Protein AF-A0A9D4K6M1-F1 (afdb_monomer_lite)

Sequence (79 aa):
MLHLKLNATLLCCTGPTCILIRPDGETVEAFAFGAETRYSELSENNEHKKWYYFRRFKMAIWKKVIRQRNLSRYGCGSL

Secondary structure (DSSP, 8-state):
-----SSHHHHHSS--SEEEE-TTSS-EEEEHHHHHHHHHHHHHTT-GGGSEEEESHHHHHHHHHHHHHHHTTSSSS--

Structure (mmCIF, N/CA/C/O backbone):
data_AF-A0A9D4K6M1-F1
#
_entry.id   AF-A0A9D4K6M1-F1
#
loop_
_atom_site.group_PDB
_atom_site.id
_atom_site.type_symbol
_atom_site.label_atom_id
_atom_site.label_alt_id
_atom_site.label_comp_id
_atom_site.label_asym_id
_atom_site.label_entity_id
_atom_site.label_seq_id
_atom_site.pdbx_PDB_ins_code
_atom_site.Cartn_x
_atom_site.Cartn_y
_atom_site.Cartn_z
_atom_site.occupancy
_atom_site.B_iso_or_equiv
_atom_site.auth_seq_id
_atom_site.auth_comp_id
_atom_site.auth_asym_id
_atom_site.auth_atom_id
_atom_site.pdbx_PDB_model_num
ATOM 1 N N . MET A 1 1 ? 35.138 -1.463 23.219 1.00 41.38 1 MET A N 1
ATOM 2 C CA . MET A 1 1 ? 33.670 -1.357 23.079 1.00 41.38 1 MET A CA 1
ATOM 3 C C . MET A 1 1 ? 33.345 -0.331 21.993 1.00 41.38 1 MET A C 1
ATOM 5 O O . MET A 1 1 ? 32.950 0.782 22.291 1.00 41.38 1 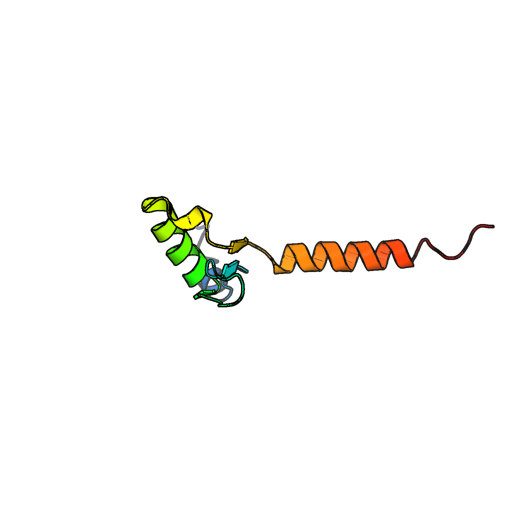MET A O 1
ATOM 9 N N . LEU A 1 2 ? 33.603 -0.671 20.729 1.00 42.16 2 LEU A N 1
ATOM 10 C CA . LEU A 1 2 ? 33.290 0.169 19.567 1.00 42.16 2 LEU A CA 1
ATOM 11 C C . LEU A 1 2 ? 32.645 -0.749 18.527 1.00 42.16 2 LEU A C 1
ATOM 13 O O . LEU A 1 2 ? 33.291 -1.228 17.605 1.00 42.16 2 LEU A O 1
ATOM 17 N N . HIS A 1 3 ? 31.376 -1.068 18.755 1.00 48.94 3 HIS A N 1
ATOM 18 C CA . HIS A 1 3 ? 30.513 -1.752 17.800 1.00 48.94 3 HIS A CA 1
ATOM 19 C C . HIS A 1 3 ? 29.297 -0.852 17.560 1.00 48.94 3 HIS A C 1
ATOM 21 O O . HIS A 1 3 ? 28.826 -0.210 18.493 1.00 48.94 3 HIS A O 1
ATOM 27 N N . LEU A 1 4 ? 28.806 -0.842 16.318 1.00 50.25 4 LEU A N 1
ATOM 28 C CA . LEU A 1 4 ? 27.760 0.028 15.752 1.00 50.25 4 LEU A CA 1
ATOM 29 C C . LEU A 1 4 ? 28.214 1.415 15.260 1.00 50.25 4 LEU A C 1
ATOM 31 O O . LEU A 1 4 ? 27.662 2.451 15.615 1.00 50.25 4 LEU A O 1
ATOM 35 N N . LYS A 1 5 ? 29.153 1.425 14.311 1.00 48.53 5 LYS A N 1
ATOM 36 C CA . LYS A 1 5 ? 29.168 2.438 13.241 1.00 48.53 5 LYS A CA 1
ATOM 37 C C . LYS A 1 5 ? 29.100 1.749 11.886 1.00 48.53 5 LYS A C 1
ATOM 39 O O . LYS A 1 5 ? 30.042 1.767 11.109 1.00 48.53 5 LYS A O 1
ATOM 44 N N . LEU A 1 6 ? 27.984 1.087 11.625 1.00 54.56 6 LEU A N 1
ATOM 45 C CA . LEU A 1 6 ? 27.629 0.655 10.285 1.00 54.56 6 LEU A CA 1
ATOM 46 C C . LEU A 1 6 ? 26.095 0.628 10.227 1.00 54.56 6 LEU A C 1
ATOM 48 O O . LEU A 1 6 ? 25.465 0.171 11.179 1.00 54.56 6 LEU A O 1
ATOM 52 N N . ASN A 1 7 ? 25.519 1.100 9.115 1.00 49.94 7 ASN A N 1
ATOM 53 C CA . ASN A 1 7 ? 24.218 0.680 8.555 1.00 49.94 7 ASN A CA 1
ATOM 54 C C . ASN A 1 7 ? 23.038 1.673 8.535 1.00 49.94 7 ASN A C 1
ATOM 56 O O . ASN A 1 7 ? 22.057 1.340 7.887 1.00 49.94 7 ASN A O 1
ATOM 60 N N . ALA A 1 8 ? 23.065 2.870 9.133 1.00 54.53 8 ALA A N 1
ATOM 61 C CA . ALA A 1 8 ? 21.898 3.772 9.006 1.00 54.53 8 ALA A CA 1
ATOM 62 C C . ALA A 1 8 ? 21.749 4.351 7.579 1.00 54.53 8 ALA A C 1
ATOM 64 O O . ALA A 1 8 ? 20.658 4.373 7.013 1.00 54.53 8 ALA A O 1
ATOM 65 N N . THR A 1 9 ? 22.864 4.745 6.956 1.00 49.41 9 THR A N 1
ATOM 66 C CA . THR A 1 9 ? 22.868 5.362 5.619 1.00 49.41 9 THR A CA 1
ATOM 67 C C . THR A 1 9 ? 22.502 4.367 4.513 1.00 49.41 9 THR A C 1
ATOM 69 O O . THR A 1 9 ? 21.658 4.674 3.682 1.00 49.41 9 THR A O 1
ATOM 72 N N . LEU A 1 10 ? 23.042 3.140 4.539 1.00 52.19 10 LEU A N 1
ATOM 73 C CA . LEU A 1 10 ? 22.695 2.092 3.560 1.00 52.19 10 LEU A CA 1
ATOM 74 C C . LEU A 1 10 ? 21.246 1.586 3.712 1.00 52.19 10 LEU A C 1
ATOM 76 O O . LEU A 1 10 ? 20.621 1.197 2.724 1.00 52.19 10 LEU A O 1
ATOM 80 N N . LEU A 1 11 ? 20.697 1.627 4.932 1.00 54.53 11 LEU A N 1
ATOM 81 C CA . LEU A 1 11 ? 19.299 1.292 5.209 1.00 54.53 11 LEU A CA 1
ATOM 82 C C . LEU A 1 11 ? 18.336 2.371 4.679 1.00 54.53 11 LEU A C 1
ATOM 84 O O . LEU A 1 11 ? 17.288 2.033 4.143 1.00 54.53 11 LEU A O 1
ATOM 88 N N . CYS A 1 12 ? 18.699 3.656 4.754 1.00 53.31 12 CYS A N 1
ATOM 89 C CA . CYS A 1 12 ? 17.921 4.747 4.151 1.00 53.31 12 CYS A CA 1
ATOM 90 C C . CYS A 1 12 ? 17.958 4.708 2.610 1.00 53.31 12 CYS A C 1
ATOM 92 O O . CYS A 1 12 ? 16.930 4.890 1.959 1.00 53.31 12 CYS A O 1
ATOM 94 N N . CYS A 1 13 ? 19.114 4.386 2.012 1.00 59.84 13 CYS A N 1
ATOM 95 C CA . CYS A 1 13 ? 19.261 4.271 0.553 1.00 59.84 13 CYS A CA 1
ATOM 96 C C . CYS A 1 13 ? 18.405 3.152 -0.068 1.00 59.84 13 CYS A C 1
ATOM 98 O O . CYS A 1 13 ? 18.179 3.149 -1.277 1.00 59.84 13 CYS A O 1
ATOM 100 N N . THR A 1 14 ? 17.920 2.203 0.736 1.00 70.00 14 THR A N 1
ATOM 101 C CA . THR A 1 14 ? 17.015 1.138 0.294 1.00 70.00 14 THR A CA 1
ATOM 102 C C . THR A 1 14 ? 15.718 1.200 1.094 1.00 70.00 14 THR A C 1
ATOM 104 O O . THR A 1 14 ? 15.531 0.510 2.090 1.00 70.00 14 THR A O 1
ATOM 107 N N . GLY A 1 15 ? 14.796 2.059 0.653 1.00 72.94 15 GLY A N 1
ATOM 108 C CA . GLY A 1 15 ? 13.502 2.208 1.313 1.00 72.94 15 GLY A CA 1
ATOM 109 C C . GLY A 1 15 ? 12.695 0.903 1.386 1.00 72.94 15 GLY A C 1
ATOM 110 O O . GLY A 1 15 ? 12.899 -0.022 0.585 1.00 72.94 15 GLY A O 1
ATOM 111 N N . PRO A 1 16 ? 11.758 0.801 2.345 1.00 85.25 16 PRO A N 1
ATOM 112 C CA . PRO A 1 1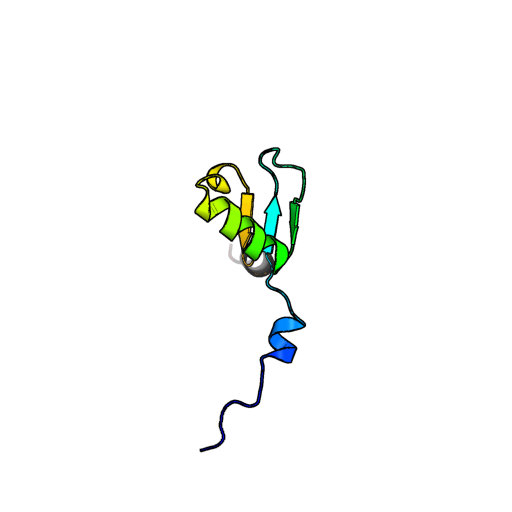6 ? 10.921 -0.375 2.499 1.00 85.25 16 PRO A CA 1
ATOM 113 C C . PRO A 1 16 ? 10.131 -0.639 1.215 1.00 85.25 16 PRO A C 1
ATOM 115 O O . PRO A 1 16 ? 9.753 0.260 0.468 1.00 85.25 16 PRO A O 1
ATOM 118 N N . THR A 1 17 ? 9.862 -1.914 0.942 1.00 89.44 17 THR A N 1
ATOM 119 C CA . THR A 1 17 ? 9.040 -2.307 -0.211 1.00 89.44 17 THR A CA 1
ATOM 120 C C . THR A 1 17 ? 7.576 -2.287 0.185 1.00 89.44 17 THR A C 1
ATOM 122 O O . THR A 1 17 ? 6.949 -3.332 0.369 1.00 89.44 17 THR A O 1
ATOM 125 N N . CYS A 1 18 ? 7.053 -1.084 0.376 1.00 92.94 18 CYS A N 1
ATOM 126 C CA . CYS A 1 18 ? 5.654 -0.836 0.682 1.00 92.94 18 CYS A CA 1
ATOM 127 C C . CYS A 1 18 ? 5.014 0.127 -0.316 1.00 92.94 18 CYS A C 1
ATOM 129 O O . CYS A 1 18 ? 5.690 0.918 -0.977 1.00 92.94 18 CYS A O 1
ATOM 131 N N . ILE A 1 19 ? 3.702 -0.008 -0.441 1.00 95.25 19 ILE A N 1
ATOM 132 C CA . ILE A 1 19 ? 2.838 0.803 -1.289 1.00 95.25 19 ILE A CA 1
ATOM 133 C C . ILE A 1 19 ? 1.512 0.993 -0.556 1.00 95.25 19 ILE A C 1
ATOM 135 O O . ILE A 1 19 ? 1.017 0.065 0.094 1.00 95.25 19 ILE A O 1
ATOM 139 N N . LEU A 1 20 ? 0.974 2.203 -0.643 1.00 97.06 20 LEU A N 1
ATOM 140 C CA . LEU A 1 20 ? -0.326 2.573 -0.111 1.00 97.06 20 LEU A CA 1
ATOM 141 C C . LEU A 1 20 ? -1.227 2.976 -1.277 1.00 97.06 20 LEU A C 1
ATOM 143 O O . LEU A 1 20 ? -0.882 3.872 -2.048 1.00 97.06 20 LEU A O 1
ATOM 147 N N . ILE A 1 21 ? -2.369 2.311 -1.399 1.00 97.56 21 ILE A N 1
ATOM 148 C CA . ILE A 1 21 ? -3.385 2.585 -2.416 1.00 97.56 21 ILE A CA 1
ATOM 149 C C . ILE A 1 21 ? -4.607 3.163 -1.712 1.00 97.56 21 ILE A C 1
ATOM 151 O O . ILE A 1 21 ? -4.986 2.711 -0.622 1.00 97.56 21 ILE A O 1
ATOM 155 N N . ARG A 1 22 ? -5.196 4.177 -2.339 1.00 97.50 22 ARG A N 1
ATOM 156 C CA . ARG A 1 22 ? -6.422 4.825 -1.887 1.00 97.50 22 ARG A CA 1
ATOM 157 C C . ARG A 1 22 ? -7.593 3.833 -1.824 1.00 97.50 22 ARG A C 1
ATOM 159 O O . ARG A 1 22 ? -7.529 2.746 -2.402 1.00 97.50 22 ARG A O 1
ATOM 166 N N . PRO A 1 23 ? -8.688 4.202 -1.138 1.00 97.00 23 PRO A N 1
ATOM 167 C CA . PRO A 1 23 ? -9.875 3.353 -1.046 1.00 97.00 23 PRO A CA 1
ATOM 168 C C . PRO A 1 23 ? -10.545 3.006 -2.380 1.00 97.00 23 PRO A C 1
ATOM 170 O O . PRO A 1 23 ? -11.304 2.043 -2.434 1.00 97.00 23 PRO A O 1
ATOM 173 N N . ASP A 1 24 ? -10.268 3.764 -3.444 1.00 96.44 24 ASP A N 1
ATOM 174 C CA . ASP A 1 24 ? -10.728 3.462 -4.805 1.00 96.44 24 ASP A CA 1
ATOM 175 C C . ASP A 1 24 ? -10.073 2.197 -5.391 1.00 96.44 24 ASP A C 1
ATOM 177 O O . ASP A 1 24 ? -10.578 1.641 -6.359 1.00 96.44 24 ASP A O 1
ATOM 181 N N . GLY A 1 25 ? -8.981 1.708 -4.793 1.00 93.06 25 GLY A N 1
ATOM 182 C CA . GLY A 1 25 ? -8.285 0.490 -5.208 1.00 93.06 25 GLY A CA 1
ATOM 183 C C . GLY A 1 25 ? -7.405 0.651 -6.451 1.00 93.06 25 GLY A C 1
ATOM 184 O O . GLY A 1 25 ? -6.699 -0.290 -6.813 1.00 93.06 25 GLY A O 1
ATOM 185 N N . GLU A 1 26 ? -7.393 1.833 -7.065 1.00 93.94 26 GLU A N 1
ATOM 186 C CA . GLU A 1 26 ? -6.681 2.107 -8.317 1.00 93.94 26 GLU A CA 1
ATOM 187 C C . GLU A 1 26 ? -5.587 3.160 -8.132 1.00 93.94 26 GLU A C 1
ATOM 189 O O . GLU A 1 26 ? -4.497 3.040 -8.698 1.00 93.94 26 GLU A O 1
ATOM 194 N N . THR A 1 27 ? -5.835 4.174 -7.298 1.00 96.88 27 THR A N 1
ATOM 195 C CA . THR A 1 27 ? -4.916 5.300 -7.160 1.00 96.88 27 THR A CA 1
ATOM 196 C C . THR A 1 27 ? -3.857 5.015 -6.108 1.00 96.88 27 THR A C 1
ATOM 198 O O . THR A 1 27 ? -4.144 4.835 -4.921 1.00 96.88 27 THR A O 1
ATOM 201 N N . VAL A 1 28 ? -2.592 5.040 -6.525 1.00 96.19 28 VAL A N 1
ATOM 202 C CA . VAL A 1 28 ? -1.468 4.976 -5.590 1.00 96.19 28 VAL A CA 1
ATOM 203 C C . VAL A 1 28 ? -1.305 6.319 -4.889 1.00 96.19 28 VAL A C 1
ATOM 205 O O . VAL A 1 28 ? -1.125 7.347 -5.534 1.00 96.19 28 VAL A O 1
ATOM 208 N N . GLU A 1 29 ? -1.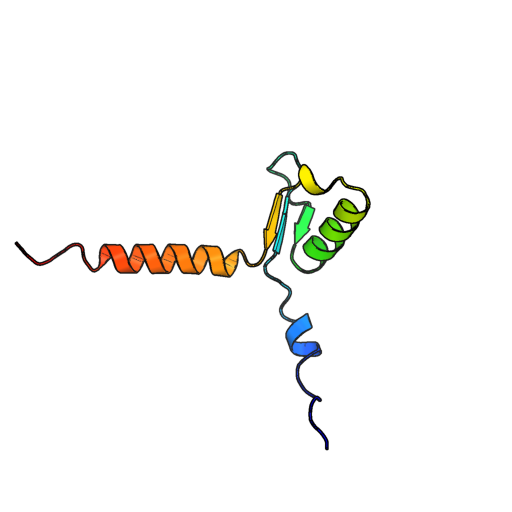325 6.297 -3.561 1.00 97.25 29 GLU A N 1
ATOM 209 C CA . GLU A 1 29 ? -1.089 7.481 -2.733 1.00 97.25 29 GLU A CA 1
ATOM 210 C C . GLU A 1 29 ? 0.396 7.682 -2.453 1.00 97.25 29 GLU A C 1
ATOM 212 O O . GLU A 1 29 ? 0.910 8.791 -2.563 1.00 97.25 29 GLU A O 1
ATOM 217 N N . ALA A 1 30 ? 1.097 6.612 -2.064 1.00 95.88 30 ALA A N 1
ATOM 218 C CA . ALA A 1 30 ? 2.487 6.711 -1.643 1.00 95.88 30 ALA A CA 1
ATOM 219 C C . ALA A 1 30 ? 3.250 5.387 -1.780 1.00 95.88 30 ALA A C 1
ATOM 221 O O . ALA A 1 30 ? 2.675 4.294 -1.789 1.00 95.88 30 ALA A O 1
ATOM 222 N N . PHE A 1 31 ? 4.580 5.499 -1.815 1.00 93.00 31 PHE A N 1
ATOM 223 C CA . PHE A 1 31 ? 5.526 4.384 -1.848 1.00 93.00 31 PHE A CA 1
ATOM 224 C C . PHE A 1 31 ? 6.544 4.477 -0.707 1.00 93.00 31 PHE A C 1
ATOM 226 O O . PHE A 1 31 ? 6.826 5.560 -0.191 1.00 93.00 31 PHE A O 1
ATOM 233 N N . ALA A 1 32 ? 7.146 3.334 -0.366 1.00 91.56 32 ALA A N 1
ATOM 234 C CA . ALA A 1 32 ? 8.249 3.214 0.586 1.00 91.56 32 ALA A CA 1
ATOM 235 C C . ALA A 1 32 ? 7.971 3.950 1.910 1.00 91.56 32 ALA A C 1
ATOM 237 O O . ALA A 1 32 ? 6.889 3.811 2.479 1.00 91.56 32 ALA A O 1
ATOM 238 N N . PHE A 1 33 ? 8.931 4.731 2.409 1.00 91.25 33 PHE A N 1
ATOM 239 C CA . PHE A 1 33 ? 8.777 5.468 3.665 1.00 91.25 33 PHE A CA 1
ATOM 240 C C . PHE A 1 33 ? 7.533 6.364 3.674 1.00 91.25 33 PHE A C 1
ATOM 242 O O . PHE A 1 33 ? 6.843 6.413 4.683 1.00 91.25 33 PHE A O 1
ATOM 249 N N . GLY A 1 34 ? 7.178 6.985 2.542 1.00 94.31 34 GLY A N 1
ATOM 250 C CA . GLY A 1 34 ? 5.959 7.791 2.440 1.00 94.31 34 GLY A CA 1
ATOM 251 C C . GLY A 1 34 ? 4.685 6.977 2.680 1.00 94.31 34 GLY A C 1
ATOM 252 O O . GLY A 1 34 ? 3.761 7.462 3.323 1.00 94.31 34 GLY A O 1
ATOM 253 N N . ALA A 1 35 ? 4.650 5.718 2.229 1.00 95.81 35 ALA A N 1
ATOM 254 C CA . ALA A 1 35 ? 3.531 4.816 2.497 1.00 95.81 35 ALA A CA 1
ATOM 255 C C . ALA A 1 35 ? 3.446 4.422 3.979 1.00 95.81 35 ALA A C 1
ATOM 257 O O . ALA A 1 35 ? 2.348 4.375 4.525 1.00 95.81 35 ALA A O 1
ATOM 258 N N . GLU A 1 36 ? 4.585 4.149 4.629 1.00 94.00 36 GLU A N 1
ATOM 259 C CA . GLU A 1 36 ? 4.629 3.849 6.070 1.00 94.00 36 GLU A CA 1
ATOM 260 C C . GLU A 1 36 ? 4.160 5.048 6.904 1.00 94.00 36 GLU A C 1
ATOM 262 O O . GLU A 1 36 ? 3.274 4.885 7.742 1.00 94.00 36 GLU A O 1
ATOM 267 N N . THR A 1 37 ? 4.683 6.245 6.626 1.00 95.25 37 THR A N 1
ATOM 268 C CA . THR A 1 37 ? 4.289 7.478 7.319 1.00 95.25 37 THR A CA 1
ATOM 269 C C . THR A 1 37 ? 2.803 7.764 7.132 1.00 95.25 37 THR A C 1
ATOM 271 O O . THR A 1 37 ? 2.074 7.886 8.114 1.00 95.25 37 THR A O 1
ATOM 274 N N . ARG A 1 38 ? 2.317 7.776 5.883 1.00 96.94 38 ARG A N 1
ATOM 275 C CA . ARG A 1 38 ? 0.919 8.114 5.593 1.00 96.94 38 ARG A CA 1
ATOM 276 C C . ARG A 1 38 ? -0.061 7.115 6.201 1.00 96.94 38 ARG A C 1
ATOM 278 O O . ARG A 1 38 ? -1.103 7.504 6.717 1.00 96.94 38 ARG A O 1
ATOM 285 N N . TYR A 1 39 ? 0.268 5.824 6.165 1.00 96.50 39 TYR A N 1
ATOM 286 C CA . TYR A 1 39 ? -0.567 4.803 6.790 1.00 96.50 39 TYR A CA 1
ATOM 287 C C . TYR A 1 39 ? -0.582 4.921 8.322 1.00 96.50 39 TYR A C 1
ATOM 289 O O . TYR A 1 39 ? -1.625 4.681 8.929 1.00 96.50 39 TYR A O 1
ATOM 297 N N . SER A 1 40 ? 0.534 5.322 8.948 1.00 96.00 40 SER A N 1
ATOM 298 C CA . SER A 1 40 ? 0.589 5.597 10.392 1.00 96.00 40 SER A CA 1
ATOM 299 C C . SER A 1 40 ? -0.350 6.740 10.779 1.00 96.00 40 SER A C 1
ATOM 301 O O . SER A 1 40 ? -1.187 6.558 11.659 1.00 96.00 40 SER A O 1
ATOM 303 N N . GLU A 1 41 ? -0.303 7.862 10.056 1.00 97.25 41 GLU A N 1
ATOM 304 C CA . GLU A 1 41 ? -1.197 9.014 10.272 1.00 97.25 41 GLU A CA 1
ATOM 305 C C . GLU A 1 41 ? -2.679 8.626 10.127 1.00 97.25 41 GLU A C 1
ATOM 307 O O . GLU A 1 41 ? -3.520 8.950 10.963 1.00 97.25 41 GLU A O 1
ATOM 312 N N . LEU A 1 42 ? -3.017 7.868 9.077 1.00 97.06 42 LEU A N 1
ATOM 313 C CA . LEU A 1 42 ? -4.374 7.349 8.879 1.00 97.06 42 LEU A CA 1
ATOM 314 C C . LEU A 1 42 ? -4.787 6.381 9.998 1.00 97.06 42 LEU A C 1
ATOM 316 O O . LEU A 1 42 ? -5.975 6.242 10.297 1.00 97.06 42 LEU A O 1
ATOM 320 N N . SER A 1 43 ? -3.831 5.674 10.602 1.00 96.62 43 SER A N 1
ATOM 321 C CA . SER A 1 43 ? -4.095 4.757 11.706 1.00 96.62 43 SER A CA 1
ATOM 322 C C . SER A 1 43 ? -4.418 5.493 12.995 1.00 96.62 43 SER A C 1
ATOM 324 O O . SER A 1 43 ? -5.349 5.086 13.691 1.00 96.62 43 SER A O 1
ATOM 326 N N . GLU A 1 44 ? -3.707 6.580 13.279 1.00 96.81 44 GLU A N 1
ATOM 327 C CA . GLU A 1 44 ? -3.962 7.461 14.424 1.00 96.81 44 GLU A CA 1
ATOM 328 C C . GLU A 1 44 ? -5.395 8.013 14.392 1.00 96.81 44 GLU A C 1
ATOM 330 O O . GLU A 1 44 ? -6.073 8.039 15.418 1.00 96.81 44 GLU A O 1
ATOM 335 N N . ASN A 1 45 ? -5.909 8.308 13.194 1.00 95.44 45 ASN A N 1
ATOM 336 C CA . ASN A 1 45 ? -7.277 8.791 12.987 1.00 95.44 45 ASN A CA 1
ATOM 337 C C . ASN A 1 45 ? -8.325 7.676 12.770 1.00 95.44 45 ASN A C 1
ATOM 339 O O . ASN A 1 45 ? -9.483 7.972 12.489 1.00 95.44 45 ASN A O 1
ATOM 343 N N . ASN A 1 46 ? -7.966 6.388 12.885 1.00 95.12 46 ASN A N 1
ATOM 344 C CA . ASN 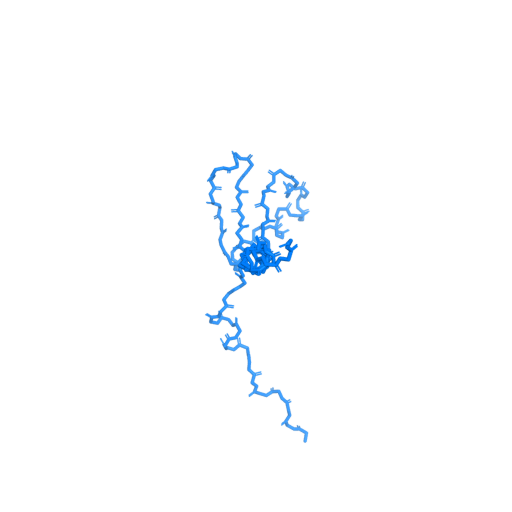A 1 46 ? -8.838 5.235 12.575 1.00 95.12 46 ASN A CA 1
ATOM 345 C C . ASN A 1 46 ? -9.382 5.166 11.124 1.00 95.12 46 ASN A C 1
ATOM 347 O O . ASN A 1 46 ? -10.309 4.405 10.835 1.00 95.12 46 ASN A O 1
ATOM 351 N N . GLU A 1 47 ? -8.776 5.882 10.180 1.00 95.75 47 GLU A N 1
ATOM 352 C CA . GLU A 1 47 ? -9.198 5.950 8.773 1.00 95.75 47 GLU A CA 1
ATOM 353 C C . GLU A 1 47 ? -8.527 4.893 7.885 1.00 95.75 47 GLU A C 1
ATOM 355 O O . GLU A 1 47 ? -9.004 4.595 6.787 1.00 95.75 47 GLU A O 1
ATOM 360 N N . HIS A 1 48 ? -7.450 4.271 8.373 1.00 94.38 48 HIS A N 1
ATOM 361 C CA . HIS A 1 48 ? -6.624 3.312 7.632 1.00 94.38 48 HIS A CA 1
ATOM 362 C C . HIS A 1 48 ? -7.383 2.096 7.072 1.00 94.38 48 HIS A C 1
ATOM 364 O O . HIS A 1 48 ? -6.958 1.511 6.083 1.00 94.38 48 HIS A O 1
ATOM 370 N N . LYS A 1 49 ? -8.516 1.705 7.673 1.00 94.19 49 LYS A N 1
ATOM 371 C CA . LYS A 1 49 ? -9.238 0.461 7.337 1.00 94.19 49 LYS A CA 1
ATOM 372 C C . LYS A 1 49 ? -9.766 0.409 5.903 1.00 94.19 49 LYS A C 1
ATOM 374 O O . LYS A 1 49 ? -10.000 -0.676 5.384 1.00 94.19 49 LYS A O 1
ATOM 379 N N . LYS A 1 50 ? -9.991 1.572 5.286 1.00 95.00 50 LYS A N 1
ATOM 380 C CA . LYS A 1 50 ? -10.477 1.680 3.901 1.00 95.00 50 LYS A CA 1
ATOM 381 C C . LYS A 1 50 ? -9.345 1.658 2.872 1.00 95.00 50 LYS A C 1
ATOM 383 O O . LYS A 1 50 ? -9.622 1.617 1.683 1.00 95.00 50 LYS A O 1
ATOM 388 N N . TRP A 1 51 ? -8.095 1.730 3.318 1.00 97.12 51 TRP A N 1
ATOM 389 C CA . TRP A 1 51 ? -6.923 1.843 2.463 1.00 97.12 51 TRP A CA 1
ATOM 390 C C . TRP A 1 51 ? -6.263 0.485 2.254 1.00 97.12 51 TRP A C 1
ATOM 392 O O . TRP A 1 51 ? -6.265 -0.362 3.149 1.00 97.12 51 TRP A O 1
ATOM 402 N N . TYR A 1 52 ? -5.629 0.293 1.098 1.00 96.56 52 TYR A N 1
ATOM 403 C CA . TYR A 1 52 ? -4.866 -0.923 0.835 1.00 96.56 52 TYR A CA 1
ATOM 404 C C . TYR A 1 52 ? -3.387 -0.662 1.070 1.00 96.56 52 TYR A C 1
ATOM 406 O O . TYR A 1 52 ? -2.712 0.006 0.285 1.00 96.56 52 TYR A O 1
ATOM 414 N N . TYR A 1 53 ? -2.876 -1.217 2.163 1.00 95.88 53 TYR A N 1
ATOM 415 C CA . TYR A 1 53 ? -1.477 -1.102 2.532 1.00 95.88 53 TYR A CA 1
ATOM 416 C C . TYR A 1 53 ? -0.756 -2.435 2.354 1.00 95.88 53 TYR A C 1
ATOM 418 O O . TYR A 1 53 ? -1.020 -3.413 3.056 1.00 95.88 53 TYR A O 1
ATOM 426 N N . PHE A 1 54 ? 0.191 -2.473 1.419 1.00 93.75 54 PHE A N 1
ATOM 427 C CA . PHE A 1 54 ? 1.006 -3.656 1.169 1.00 93.75 54 PHE A CA 1
ATOM 428 C C . PHE A 1 54 ? 2.423 -3.415 1.649 1.00 93.75 54 PHE A C 1
ATOM 430 O O . PHE A 1 54 ? 3.105 -2.509 1.178 1.00 93.75 54 PHE A O 1
ATOM 437 N N . ARG A 1 55 ? 2.905 -4.286 2.536 1.00 92.44 55 ARG A N 1
ATOM 438 C CA . ARG A 1 55 ? 4.264 -4.234 3.075 1.00 92.44 55 ARG A CA 1
ATOM 439 C C . ARG A 1 55 ? 5.076 -5.450 2.649 1.00 92.44 55 ARG A C 1
ATOM 441 O O . ARG A 1 55 ? 4.591 -6.577 2.655 1.00 92.44 55 ARG A O 1
ATOM 448 N N . ARG A 1 56 ? 6.347 -5.220 2.310 1.00 87.50 56 ARG A N 1
ATOM 449 C CA . ARG A 1 56 ? 7.298 -6.233 1.820 1.00 87.50 56 ARG A CA 1
ATOM 450 C C . ARG A 1 56 ? 6.798 -6.979 0.573 1.00 87.50 56 ARG A C 1
ATOM 452 O O . ARG A 1 56 ? 7.067 -8.173 0.412 1.00 87.50 56 ARG A O 1
ATOM 459 N N . PHE A 1 57 ? 6.103 -6.287 -0.336 1.00 83.25 57 PHE A N 1
ATOM 460 C CA . PHE A 1 57 ? 5.432 -6.931 -1.476 1.00 83.25 57 PHE A CA 1
ATOM 461 C C . PHE A 1 57 ? 6.407 -7.645 -2.426 1.00 83.25 57 PHE A C 1
ATOM 463 O O . PHE A 1 57 ? 6.075 -8.709 -2.945 1.00 83.25 57 PHE A O 1
ATOM 470 N N . LYS A 1 58 ? 7.650 -7.155 -2.588 1.00 80.38 58 LYS A N 1
ATOM 471 C CA . LYS A 1 58 ? 8.675 -7.856 -3.388 1.00 80.38 58 LYS A CA 1
ATOM 472 C C . LYS A 1 58 ? 8.923 -9.272 -2.861 1.00 80.38 58 LYS A C 1
ATOM 474 O O . LYS A 1 58 ? 9.000 -10.209 -3.645 1.00 80.38 58 LYS A O 1
ATOM 479 N N . MET A 1 59 ? 8.978 -9.456 -1.542 1.00 79.69 59 MET A N 1
ATOM 480 C CA . MET A 1 59 ? 9.181 -10.781 -0.945 1.00 79.69 59 MET A CA 1
ATOM 481 C C . MET A 1 59 ? 7.968 -11.691 -1.138 1.00 79.69 59 MET A C 1
ATOM 483 O O . MET A 1 59 ? 8.131 -12.889 -1.366 1.00 79.69 59 MET A O 1
ATOM 487 N N . ALA A 1 60 ? 6.756 -11.134 -1.088 1.00 78.75 60 ALA A N 1
ATOM 488 C CA . ALA A 1 60 ? 5.536 -11.883 -1.377 1.00 78.75 60 ALA A CA 1
ATOM 489 C C . ALA A 1 60 ? 5.499 -12.370 -2.840 1.00 78.75 60 ALA A C 1
ATOM 491 O O . ALA A 1 60 ? 5.214 -13.544 -3.088 1.00 78.75 60 ALA A O 1
ATOM 492 N N . ILE A 1 61 ? 5.875 -11.509 -3.795 1.00 77.81 61 ILE A N 1
ATOM 493 C CA . ILE A 1 61 ? 5.969 -11.855 -5.223 1.00 77.81 61 ILE A CA 1
ATOM 494 C C . ILE A 1 61 ? 7.037 -12.931 -5.448 1.00 77.81 61 ILE A C 1
ATOM 496 O O . ILE A 1 61 ? 6.748 -13.961 -6.056 1.00 77.81 61 ILE A O 1
ATOM 500 N N . TRP A 1 62 ? 8.245 -12.752 -4.906 1.00 78.62 62 TRP A N 1
ATOM 501 C CA . TRP A 1 62 ? 9.336 -13.723 -5.045 1.00 78.62 62 TRP A CA 1
ATOM 502 C C . TRP A 1 62 ? 8.963 -15.109 -4.509 1.00 78.62 62 TRP A C 1
ATOM 504 O O . TRP A 1 62 ? 9.191 -16.107 -5.190 1.00 78.62 62 TRP A O 1
ATOM 514 N N . LYS A 1 63 ? 8.318 -15.190 -3.337 1.00 72.25 63 LYS A N 1
ATOM 515 C CA . LYS A 1 63 ? 7.829 -16.465 -2.782 1.00 72.25 63 LYS A CA 1
ATOM 516 C C . LYS A 1 63 ? 6.840 -17.163 -3.719 1.00 72.25 63 LYS A C 1
ATOM 518 O O . LYS A 1 63 ? 6.911 -18.381 -3.872 1.00 72.25 63 LYS A O 1
ATOM 523 N N . LYS A 1 64 ? 5.940 -16.413 -4.363 1.00 73.25 64 LYS A N 1
ATOM 524 C CA . LYS A 1 64 ? 4.973 -16.962 -5.327 1.00 73.25 64 LYS A CA 1
ATOM 525 C C . LYS A 1 64 ? 5.665 -17.463 -6.598 1.00 73.25 64 LYS A C 1
ATOM 527 O O . LYS A 1 64 ? 5.401 -18.586 -7.019 1.00 73.25 64 LYS A O 1
ATOM 532 N N . VAL A 1 65 ? 6.582 -16.676 -7.162 1.00 73.94 65 VAL A N 1
ATOM 533 C CA . VAL A 1 65 ? 7.336 -17.035 -8.377 1.00 73.94 65 VAL A CA 1
ATOM 534 C C . VAL A 1 65 ? 8.221 -18.265 -8.146 1.00 73.94 65 VAL A C 1
ATOM 536 O O . VAL A 1 65 ? 8.220 -19.184 -8.964 1.00 73.94 65 VAL A O 1
ATOM 539 N N . ILE A 1 66 ? 8.931 -18.332 -7.014 1.00 68.75 66 ILE A N 1
ATOM 540 C CA . ILE A 1 66 ? 9.749 -19.501 -6.647 1.00 68.75 66 ILE A CA 1
ATOM 541 C C . ILE A 1 66 ? 8.866 -20.744 -6.480 1.00 68.75 66 ILE A C 1
ATOM 543 O O . ILE A 1 66 ? 9.198 -21.805 -7.005 1.00 68.75 66 ILE A O 1
ATOM 547 N N . ARG A 1 67 ? 7.721 -20.627 -5.793 1.00 63.78 67 ARG A N 1
ATOM 548 C CA . ARG A 1 67 ? 6.795 -21.754 -5.604 1.00 63.78 67 ARG A CA 1
ATOM 549 C C . ARG A 1 67 ? 6.283 -22.307 -6.938 1.00 63.78 67 ARG A C 1
ATOM 551 O O . ARG A 1 67 ? 6.263 -23.521 -7.109 1.00 63.78 67 ARG A O 1
ATOM 558 N N . GLN A 1 68 ? 5.918 -21.442 -7.885 1.00 63.22 68 GLN A N 1
ATOM 559 C CA . GLN A 1 68 ? 5.448 -21.870 -9.208 1.00 63.22 68 GLN A CA 1
ATOM 560 C C . GLN A 1 68 ? 6.549 -22.547 -10.037 1.00 63.22 68 GLN A C 1
ATOM 562 O O . GLN A 1 68 ? 6.288 -23.574 -10.656 1.00 63.22 68 GLN A O 1
ATOM 567 N N . ARG A 1 69 ? 7.791 -22.040 -9.990 1.00 61.75 69 ARG A N 1
ATOM 568 C CA . ARG A 1 69 ? 8.939 -22.687 -10.654 1.00 61.75 69 ARG A CA 1
ATOM 569 C C . ARG A 1 69 ? 9.293 -24.052 -10.072 1.00 61.75 69 ARG A C 1
ATOM 571 O O . ARG A 1 69 ? 9.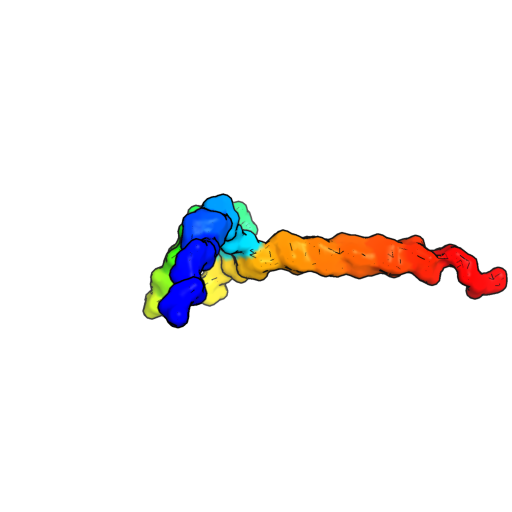781 -24.907 -10.802 1.00 61.75 69 ARG A O 1
ATOM 578 N N . ASN A 1 70 ? 9.093 -24.254 -8.772 1.00 59.50 70 ASN A N 1
ATOM 579 C CA . ASN A 1 70 ? 9.345 -25.553 -8.157 1.00 59.50 70 ASN A CA 1
ATOM 580 C C . ASN A 1 70 ? 8.244 -26.561 -8.514 1.00 59.50 70 ASN A C 1
ATOM 582 O O . ASN A 1 70 ? 8.571 -27.696 -8.837 1.00 59.50 70 ASN A O 1
ATOM 586 N N . LEU A 1 71 ? 6.966 -26.158 -8.553 1.00 55.16 71 LEU A N 1
ATOM 587 C CA . LEU A 1 71 ? 5.881 -27.049 -8.995 1.00 55.16 71 LEU A CA 1
ATOM 588 C C . LEU A 1 71 ? 6.042 -27.501 -10.455 1.00 55.16 71 LEU A C 1
ATOM 590 O O . LEU A 1 71 ? 5.801 -28.666 -10.752 1.00 55.16 71 LEU A O 1
ATOM 594 N N . SER A 1 72 ? 6.498 -26.626 -11.357 1.00 54.22 72 SER A N 1
ATOM 595 C CA . SER A 1 72 ? 6.704 -27.000 -12.764 1.00 54.22 72 SER A CA 1
ATOM 596 C C . SER A 1 72 ? 7.885 -27.952 -12.996 1.00 54.22 72 SER A C 1
ATOM 598 O O . SER A 1 72 ? 8.020 -28.481 -14.095 1.00 54.22 72 SER A O 1
ATOM 600 N N . ARG A 1 73 ? 8.734 -28.198 -11.986 1.00 49.81 73 ARG A N 1
ATOM 601 C CA . ARG A 1 73 ? 9.856 -29.153 -12.062 1.00 49.81 73 ARG A CA 1
ATOM 602 C C . ARG A 1 73 ? 9.534 -30.551 -11.529 1.00 49.81 73 ARG A C 1
ATOM 604 O O . ARG A 1 73 ? 10.254 -31.477 -11.870 1.00 49.81 73 ARG A O 1
ATOM 611 N N . TYR A 1 74 ? 8.460 -30.722 -10.757 1.00 49.72 74 TYR A N 1
ATOM 612 C CA . TYR A 1 74 ? 8.008 -32.035 -10.263 1.00 49.72 74 TYR A CA 1
ATOM 613 C C . TYR A 1 74 ? 6.857 -32.636 -11.096 1.00 49.72 74 TYR A C 1
ATOM 615 O O . TYR A 1 74 ? 6.233 -33.603 -10.677 1.00 49.72 74 TYR A O 1
ATOM 623 N N . GLY A 1 75 ? 6.563 -32.068 -12.272 1.00 51.34 75 GLY A N 1
ATOM 624 C CA . GLY A 1 75 ? 5.441 -32.469 -13.132 1.00 51.34 75 GLY A CA 1
ATOM 625 C C . GLY A 1 75 ? 5.802 -33.276 -14.383 1.00 51.34 75 GLY A C 1
ATOM 626 O O . GLY A 1 75 ? 4.951 -33.422 -15.252 1.00 51.34 75 GLY A O 1
ATOM 627 N N . CYS A 1 76 ? 7.035 -33.773 -14.523 1.00 46.25 76 CYS A N 1
ATOM 628 C CA . CYS A 1 76 ? 7.403 -34.649 -15.637 1.00 46.25 76 CYS A CA 1
ATOM 629 C C . CYS A 1 76 ? 8.424 -35.699 -15.184 1.00 46.25 76 CYS A C 1
ATOM 631 O O . CYS A 1 76 ? 9.589 -35.374 -14.964 1.00 46.25 76 CYS A O 1
ATOM 633 N N . GLY A 1 77 ? 7.966 -36.949 -15.067 1.00 52.06 77 GLY A N 1
ATOM 634 C CA . GLY A 1 77 ? 8.805 -38.133 -14.873 1.00 52.06 77 GLY A CA 1
ATOM 635 C C . GLY A 1 77 ? 8.466 -38.941 -13.624 1.00 52.06 77 GLY A C 1
ATOM 636 O O . GLY A 1 77 ? 9.175 -38.820 -12.631 1.00 52.06 77 GLY A O 1
ATOM 637 N N . SER A 1 78 ? 7.398 -39.746 -13.684 1.00 45.94 78 SER A N 1
ATOM 638 C CA . SER A 1 78 ? 7.241 -41.065 -13.030 1.00 45.94 78 SER A CA 1
ATOM 639 C C . SER A 1 78 ? 5.834 -41.606 -13.322 1.00 45.94 78 SER A C 1
ATOM 641 O O . SER A 1 78 ? 4.909 -41.409 -12.534 1.00 45.94 78 SER A O 1
ATOM 643 N N . LEU A 1 79 ? 5.678 -42.240 -14.483 1.00 38.94 79 LEU A N 1
ATOM 644 C CA . LEU A 1 79 ? 4.653 -43.243 -14.778 1.00 38.94 79 LEU A CA 1
ATOM 645 C C . LEU A 1 79 ? 5.309 -44.302 -15.661 1.00 38.94 79 LEU A C 1
ATOM 647 O O . LEU A 1 79 ? 6.059 -43.881 -16.573 1.00 38.94 79 LEU A O 1
#

Radius of gyration: 19.09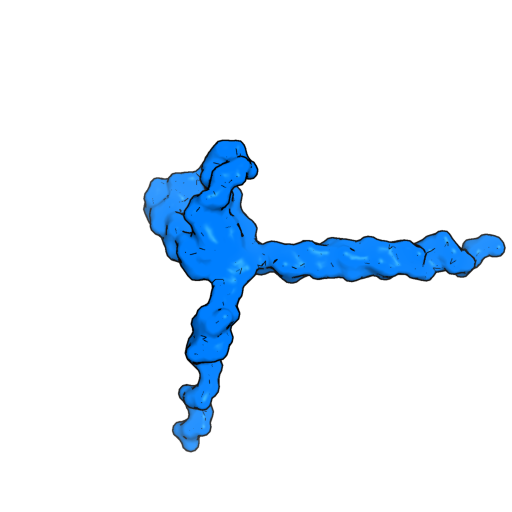 Å; chains: 1; bounding box: 44×52×39 Å

Organism: Dreissena polymorpha (NCBI:txid45954)

Foldseek 3Di:
DDPDPDDPVVDVVDFWQKWKAALVNPHTDDGGPRLVVVLVVCVVVVNNPSIDIDTNVVVVVVVVVVVVVVVVVVPDDDD

pLDDT: mean 77.82, std 19.74, range [38.94, 97.56]